Protein AF-A0A1J5PVI3-F1 (afdb_monomer_lite)

InterPro domains:
  IPR001227 Acyl transferase domain superfamily [G3DSA:3.40.366.10] (1-49)
  IPR016035 Acyl transferase/acyl hydrolase/lysophospholipase [SSF52151] (1-47)

Structure (mmCIF, N/CA/C/O backbone):
data_AF-A0A1J5PVI3-F1
#
_entry.id   AF-A0A1J5PVI3-F1
#
loop_
_atom_site.group_PDB
_atom_site.id
_atom_site.type_symbol
_atom_site.label_atom_id
_atom_site.label_alt_id
_atom_site.label_comp_id
_atom_site.label_asym_id
_atom_site.label_entity_id
_atom_site.label_seq_id
_atom_site.pdbx_PDB_ins_code
_atom_site.Cartn_x
_atom_site.Cartn_y
_atom_site.Cartn_z
_atom_site.occupancy
_atom_site.B_iso_or_equiv
_atom_site.auth_seq_id
_atom_site.auth_comp_id
_atom_site.auth_asym_id
_atom_site.auth_atom_id
_atom_site.pdbx_PDB_model_num
ATOM 1 N N . MET A 1 1 ? -8.746 7.288 8.792 1.00 65.25 1 MET A N 1
ATOM 2 C CA . MET A 1 1 ? -8.661 6.055 7.984 1.00 65.25 1 MET A CA 1
ATOM 3 C C . MET A 1 1 ? -9.427 4.937 8.634 1.00 65.25 1 MET A C 1
ATOM 5 O O . MET A 1 1 ? -10.401 4.508 8.044 1.00 65.25 1 MET A O 1
ATOM 9 N N . GLU A 1 2 ? -9.086 4.577 9.867 1.00 62.16 2 GLU A N 1
ATOM 10 C CA . GLU A 1 2 ? -9.834 3.593 10.655 1.00 62.16 2 GLU A CA 1
ATOM 11 C C . GLU A 1 2 ? -11.329 3.946 10.788 1.00 62.16 2 GLU A C 1
ATOM 13 O O . GLU A 1 2 ? -12.185 3.137 10.456 1.00 62.16 2 GLU A O 1
ATOM 18 N N . GLY A 1 3 ? -11.663 5.210 11.091 1.00 75.31 3 GLY A N 1
ATOM 19 C CA . GLY A 1 3 ? -13.058 5.692 11.098 1.00 75.31 3 GLY A CA 1
ATOM 20 C C . GLY A 1 3 ? -13.763 5.719 9.730 1.00 75.31 3 GLY A C 1
ATOM 21 O O . GLY A 1 3 ? -14.955 5.989 9.665 1.00 75.31 3 GLY A O 1
ATOM 22 N N . ALA A 1 4 ? -13.035 5.448 8.644 1.00 86.81 4 ALA A N 1
ATOM 23 C CA . ALA A 1 4 ? -13.559 5.283 7.288 1.00 86.81 4 ALA A CA 1
ATOM 24 C C . ALA A 1 4 ? -13.379 3.839 6.767 1.00 86.81 4 ALA A C 1
ATOM 26 O O . ALA A 1 4 ? -13.558 3.600 5.578 1.00 86.81 4 ALA A O 1
ATOM 27 N N . GLY A 1 5 ? -12.991 2.889 7.631 1.00 88.44 5 GLY A N 1
ATOM 28 C CA . GLY A 1 5 ? -12.791 1.477 7.281 1.00 88.44 5 GLY A CA 1
ATOM 29 C C . GLY A 1 5 ? -11.487 1.150 6.541 1.00 88.44 5 GLY A C 1
ATOM 30 O O . GLY A 1 5 ? -11.326 0.030 6.072 1.00 88.44 5 GLY A O 1
ATOM 31 N N . VAL A 1 6 ? -10.549 2.094 6.425 1.00 92.19 6 VAL A N 1
ATOM 32 C CA . VAL A 1 6 ? -9.267 1.875 5.732 1.00 92.19 6 VAL A CA 1
ATOM 33 C C . VAL A 1 6 ? -8.230 1.308 6.703 1.00 92.19 6 VAL A C 1
ATOM 35 O O . VAL A 1 6 ? -7.878 1.973 7.681 1.00 9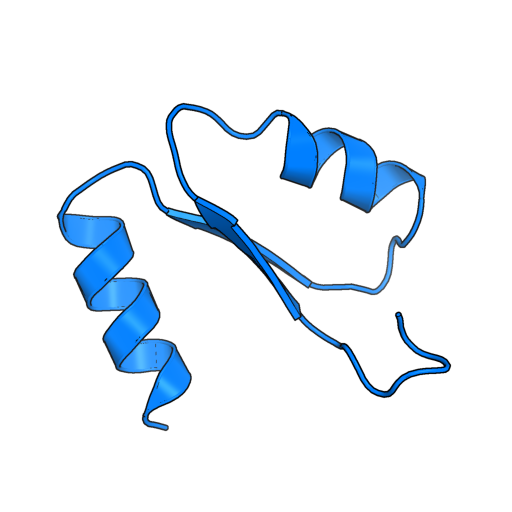2.19 6 VAL A O 1
ATOM 38 N N . THR A 1 7 ? -7.718 0.112 6.403 1.00 92.75 7 THR A N 1
ATOM 39 C CA . THR A 1 7 ? -6.763 -0.649 7.236 1.00 92.75 7 THR A CA 1
ATOM 40 C C . THR A 1 7 ? -5.364 -0.789 6.619 1.00 92.75 7 THR A C 1
ATOM 42 O O . THR A 1 7 ? -4.404 -1.073 7.336 1.00 92.75 7 THR A O 1
ATOM 45 N N . GLU A 1 8 ? -5.215 -0.532 5.316 1.00 94.81 8 GLU A N 1
ATOM 46 C CA . GLU A 1 8 ? -3.940 -0.569 4.588 1.00 94.81 8 GLU A CA 1
ATOM 47 C C . GLU A 1 8 ? -3.863 0.593 3.580 1.00 94.81 8 GLU A C 1
ATOM 49 O O . GLU A 1 8 ? -4.869 0.982 2.985 1.00 94.81 8 GLU A O 1
ATOM 54 N N . ILE A 1 9 ? -2.668 1.161 3.388 1.00 95.44 9 ILE A N 1
ATOM 55 C CA . ILE A 1 9 ? -2.399 2.240 2.424 1.00 95.44 9 ILE A CA 1
ATOM 56 C C . ILE A 1 9 ? -1.215 1.869 1.546 1.00 95.44 9 ILE A C 1
ATOM 58 O O . ILE A 1 9 ? -0.171 1.443 2.047 1.00 95.44 9 ILE A O 1
ATOM 62 N N . TRP A 1 10 ? -1.362 2.061 0.237 1.00 96.94 10 TRP 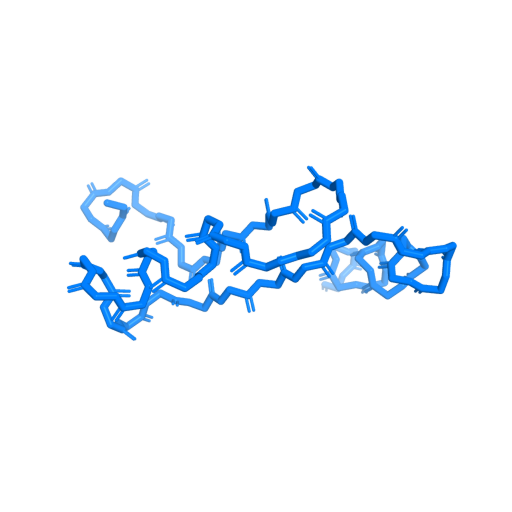A N 1
ATOM 63 C CA . TRP A 1 10 ? -0.322 1.754 -0.738 1.00 96.94 10 TRP A CA 1
ATOM 64 C C . TRP A 1 10 ? 0.252 3.052 -1.321 1.00 96.94 10 TRP A C 1
ATOM 66 O O . TRP A 1 10 ? -0.479 3.889 -1.846 1.00 96.94 10 TRP A O 1
ATOM 76 N N . GLU A 1 11 ? 1.564 3.238 -1.203 1.00 97.50 11 GLU A N 1
ATOM 77 C CA . GLU A 1 11 ? 2.315 4.355 -1.777 1.00 97.50 11 GLU A CA 1
ATOM 78 C C . GLU A 1 11 ? 2.799 3.979 -3.175 1.00 97.50 11 GLU A C 1
ATOM 80 O O . GLU A 1 11 ? 3.616 3.073 -3.326 1.00 97.50 11 GLU A O 1
ATOM 85 N N . ILE A 1 12 ? 2.294 4.680 -4.189 1.00 97.44 12 ILE A N 1
ATOM 86 C CA . ILE A 1 12 ? 2.636 4.436 -5.591 1.00 97.44 12 ILE A CA 1
ATOM 87 C C . ILE A 1 12 ? 3.714 5.425 -6.033 1.00 97.44 12 ILE A C 1
ATOM 89 O O . ILE A 1 12 ? 3.499 6.638 -5.988 1.00 97.44 12 ILE A O 1
ATOM 93 N N . GLY A 1 13 ? 4.852 4.910 -6.496 1.00 96.25 13 GLY A N 1
ATOM 94 C CA . GLY A 1 13 ? 5.955 5.711 -7.021 1.00 96.25 13 GLY A CA 1
ATOM 95 C C . GLY A 1 13 ? 7.296 5.410 -6.357 1.00 96.25 13 GLY A C 1
ATOM 96 O O . GLY A 1 13 ? 7.497 4.373 -5.731 1.00 96.25 13 GLY A O 1
ATOM 97 N N . ALA A 1 14 ? 8.253 6.322 -6.532 1.00 94.31 14 ALA A N 1
ATOM 98 C CA . ALA A 1 14 ? 9.613 6.134 -6.047 1.00 94.31 14 ALA A CA 1
ATOM 99 C C . ALA A 1 14 ? 9.747 6.451 -4.548 1.00 94.31 14 ALA A C 1
ATOM 101 O O . ALA A 1 14 ? 9.386 7.534 -4.087 1.00 94.31 14 ALA A O 1
ATOM 102 N N . GLY A 1 15 ? 10.378 5.540 -3.804 1.00 93.88 15 GLY A N 1
ATOM 103 C CA . GLY A 1 15 ? 10.691 5.733 -2.389 1.00 93.88 15 GLY A CA 1
ATOM 104 C C . GLY A 1 15 ? 9.556 5.329 -1.443 1.00 93.88 15 GLY A C 1
ATOM 105 O O . GLY A 1 15 ? 8.737 4.476 -1.762 1.00 93.88 15 GLY A O 1
ATOM 106 N N . LYS A 1 16 ? 9.584 5.878 -0.221 1.00 96.38 16 LYS A N 1
ATOM 107 C CA . LYS A 1 16 ? 8.673 5.512 0.88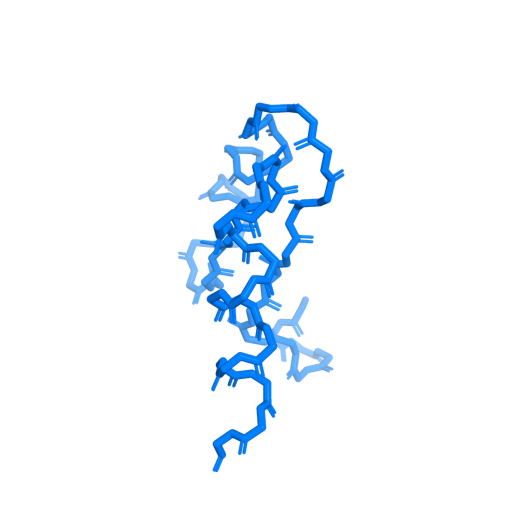6 1.00 96.38 16 LYS A CA 1
ATOM 108 C C . LYS A 1 16 ? 8.301 6.696 1.789 1.00 96.38 16 LYS A C 1
ATOM 110 O O . LYS A 1 16 ? 8.164 6.558 3.011 1.00 96.38 16 LYS A O 1
ATOM 115 N N . ALA A 1 17 ? 8.287 7.896 1.214 1.00 97.12 17 ALA A N 1
ATOM 116 C CA . ALA A 1 17 ? 8.132 9.134 1.968 1.00 97.12 17 ALA A CA 1
ATOM 117 C C . ALA A 1 17 ? 6.731 9.234 2.585 1.00 97.12 17 ALA A C 1
ATOM 119 O O . ALA A 1 17 ? 6.608 9.537 3.777 1.00 97.12 17 ALA A O 1
ATOM 120 N N . LEU A 1 18 ? 5.689 8.921 1.809 1.00 96.81 18 LEU A N 1
ATOM 121 C CA . LEU A 1 18 ? 4.305 8.947 2.280 1.00 96.81 18 LEU A CA 1
ATOM 122 C C . LEU A 1 18 ? 4.097 7.901 3.376 1.00 96.81 18 LEU A C 1
ATOM 124 O O . LEU A 1 18 ? 3.595 8.235 4.445 1.00 96.81 18 LEU A O 1
ATOM 128 N N . SER A 1 19 ? 4.576 6.675 3.173 1.00 96.44 19 SER A N 1
ATOM 129 C CA . SER A 1 19 ? 4.529 5.582 4.150 1.00 96.44 19 SER A CA 1
ATOM 130 C C . SER A 1 19 ? 5.202 5.974 5.464 1.00 96.44 19 SER A C 1
ATOM 132 O O . SER A 1 19 ? 4.688 5.695 6.549 1.00 96.44 19 SER A O 1
ATOM 134 N N . GLY A 1 20 ? 6.340 6.671 5.391 1.00 96.56 20 GLY A N 1
ATOM 135 C CA . GLY A 1 20 ? 7.028 7.202 6.566 1.00 96.56 20 GLY A CA 1
ATOM 136 C C . GLY A 1 20 ? 6.221 8.266 7.317 1.00 96.56 20 GLY A C 1
ATOM 137 O O . GLY A 1 20 ? 6.234 8.288 8.548 1.00 96.56 20 GLY A O 1
ATOM 138 N N . MET A 1 21 ? 5.506 9.141 6.605 1.00 97.50 21 MET A N 1
ATOM 139 C CA . MET A 1 21 ? 4.608 10.126 7.221 1.00 97.50 21 MET A CA 1
ATOM 140 C C . MET A 1 21 ? 3.367 9.466 7.828 1.00 97.50 21 MET A C 1
ATOM 142 O O . MET A 1 21 ? 3.016 9.761 8.969 1.00 97.50 21 MET A O 1
ATOM 146 N N . ILE A 1 22 ? 2.758 8.516 7.117 1.00 95.50 22 ILE A N 1
ATOM 147 C CA . ILE A 1 22 ? 1.591 7.757 7.571 1.00 95.50 22 ILE A CA 1
ATOM 148 C C . ILE A 1 22 ? 1.877 7.064 8.901 1.00 95.50 22 ILE A C 1
ATOM 150 O O . ILE A 1 22 ? 1.093 7.214 9.830 1.00 95.50 22 ILE A O 1
ATOM 154 N N . ARG A 1 23 ? 3.025 6.389 9.047 1.00 94.69 23 ARG A N 1
ATOM 155 C CA . ARG A 1 23 ? 3.393 5.692 10.296 1.00 94.69 23 ARG A CA 1
ATOM 156 C C . ARG A 1 23 ? 3.475 6.610 11.521 1.00 94.69 23 ARG A C 1
ATOM 158 O O . ARG A 1 23 ? 3.417 6.126 12.647 1.00 94.69 23 ARG A O 1
ATOM 165 N N . ARG A 1 24 ? 3.618 7.927 11.327 1.00 95.31 24 ARG A N 1
ATOM 166 C CA . ARG A 1 24 ? 3.582 8.922 12.414 1.00 95.31 24 ARG A CA 1
ATOM 167 C C . ARG A 1 24 ? 2.161 9.390 12.742 1.00 95.31 24 ARG A C 1
ATOM 169 O O . ARG A 1 24 ? 1.921 9.780 13.878 1.00 95.31 24 ARG A O 1
ATOM 176 N N . ILE A 1 25 ? 1.252 9.354 11.767 1.00 94.19 25 ILE A N 1
ATOM 177 C CA . ILE A 1 25 ? -0.131 9.850 11.867 1.00 94.19 25 ILE A CA 1
ATOM 178 C C . ILE A 1 25 ? -1.098 8.732 12.283 1.00 94.19 25 ILE A C 1
ATOM 180 O O . ILE A 1 25 ? -1.957 8.947 13.131 1.00 94.19 25 ILE A O 1
ATOM 184 N N . ALA A 1 26 ? -0.957 7.544 11.698 1.00 92.19 26 ALA A N 1
ATOM 185 C CA . ALA A 1 26 ? -1.823 6.388 11.889 1.00 92.19 26 ALA A CA 1
ATOM 186 C C . ALA A 1 26 ? -0.952 5.139 12.078 1.00 92.19 26 ALA A C 1
ATOM 188 O O . ALA A 1 26 ? -0.563 4.478 11.116 1.00 92.19 26 ALA A O 1
ATOM 189 N N . LYS A 1 27 ? -0.594 4.862 13.335 1.00 89.44 27 LYS A N 1
ATOM 190 C CA . LYS A 1 27 ? 0.365 3.805 13.698 1.00 89.44 27 LYS A CA 1
ATOM 191 C C . LYS A 1 27 ? -0.153 2.401 13.395 1.00 89.44 27 LYS A C 1
ATOM 193 O O . LYS A 1 27 ? 0.645 1.536 13.049 1.00 89.44 27 LYS A O 1
ATOM 198 N N . ASP A 1 28 ? -1.465 2.218 13.497 1.00 89.56 28 ASP A N 1
ATOM 199 C CA . ASP A 1 28 ? -2.123 0.916 13.365 1.00 89.56 28 ASP A CA 1
ATOM 200 C C . ASP A 1 28 ? -2.508 0.584 11.914 1.00 89.56 28 ASP A C 1
ATOM 202 O O . ASP A 1 28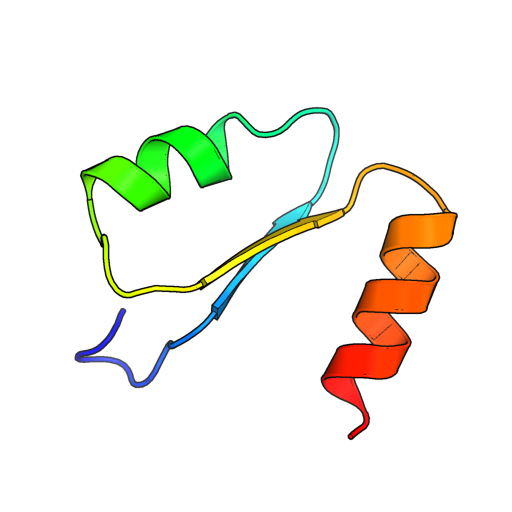 ? -2.979 -0.512 11.628 1.00 89.56 28 ASP A O 1
ATOM 206 N N . VAL A 1 29 ? -2.279 1.509 10.974 1.00 93.06 29 VAL A N 1
ATOM 207 C CA . VAL A 1 29 ? -2.562 1.293 9.551 1.00 93.06 29 VAL A CA 1
ATOM 208 C C . VAL A 1 29 ? -1.344 0.682 8.861 1.00 93.06 29 VAL A C 1
ATOM 210 O O . VAL A 1 29 ? -0.228 1.211 8.927 1.00 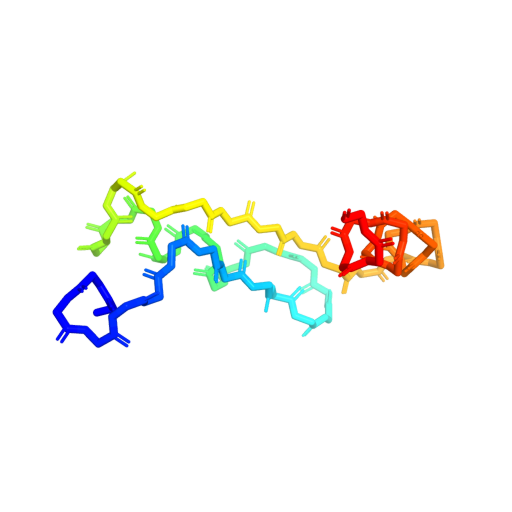93.06 29 VAL A O 1
ATOM 213 N N . ALA A 1 30 ? -1.559 -0.428 8.156 1.00 94.75 30 ALA A N 1
ATOM 214 C CA . ALA A 1 30 ? -0.516 -1.060 7.363 1.00 94.75 30 ALA A CA 1
ATOM 215 C C . ALA A 1 30 ? -0.112 -0.160 6.181 1.00 94.75 30 ALA A C 1
ATOM 217 O O . ALA A 1 30 ? -0.928 0.552 5.599 1.00 94.75 30 ALA A O 1
ATOM 218 N N . THR A 1 31 ? 1.173 -0.177 5.820 1.00 95.81 31 THR A N 1
ATOM 219 C CA . THR A 1 31 ? 1.691 0.592 4.676 1.00 95.81 31 THR A CA 1
ATOM 220 C C . THR A 1 31 ? 2.516 -0.293 3.764 1.00 95.81 31 THR A C 1
ATOM 222 O O . THR A 1 31 ? 3.346 -1.070 4.244 1.00 95.81 31 THR A O 1
ATOM 225 N N . ARG A 1 32 ? 2.315 -0.127 2.458 1.00 96.00 32 ARG A N 1
ATOM 226 C CA . ARG A 1 32 ? 3.011 -0.844 1.389 1.00 96.00 32 ARG A CA 1
ATOM 227 C C . ARG A 1 32 ? 3.537 0.157 0.367 1.00 96.00 32 ARG A C 1
ATOM 229 O O . ARG A 1 32 ? 2.798 1.045 -0.034 1.00 96.00 32 ARG A O 1
ATOM 236 N N . ALA A 1 33 ? 4.784 0.016 -0.065 1.00 97.19 33 ALA A N 1
ATOM 237 C CA . ALA A 1 33 ? 5.326 0.799 -1.174 1.00 97.19 33 A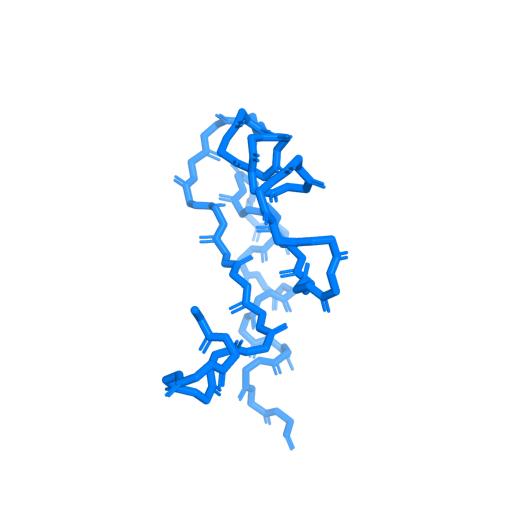LA A CA 1
ATOM 238 C C . ALA A 1 33 ? 5.257 -0.018 -2.471 1.00 97.19 33 ALA A C 1
ATOM 240 O O . ALA A 1 33 ? 5.463 -1.229 -2.438 1.00 97.19 33 ALA A O 1
ATOM 241 N N . VAL A 1 34 ? 4.961 0.648 -3.585 1.00 97.62 34 VAL A N 1
ATOM 242 C CA . VAL A 1 34 ? 4.900 0.071 -4.930 1.00 97.62 34 VAL A CA 1
ATOM 243 C C . VAL A 1 34 ? 5.730 0.946 -5.864 1.00 97.62 34 VAL A C 1
ATOM 245 O O . VAL A 1 34 ? 5.243 1.961 -6.370 1.00 97.62 34 VAL A O 1
ATOM 248 N N . GLY A 1 35 ? 6.998 0.573 -6.055 1.00 96.81 35 GLY A N 1
ATOM 249 C CA . GLY A 1 35 ? 7.964 1.363 -6.827 1.00 96.81 35 GLY A CA 1
ATOM 250 C C . GLY A 1 35 ? 8.734 0.578 -7.888 1.00 96.81 35 GLY A C 1
ATOM 251 O O . GLY A 1 35 ? 9.224 1.182 -8.841 1.00 96.81 35 GLY A O 1
ATOM 252 N N . ALA A 1 36 ? 8.820 -0.745 -7.754 1.00 96.94 36 ALA A N 1
ATOM 253 C CA . ALA A 1 36 ? 9.446 -1.649 -8.712 1.00 96.94 36 ALA A CA 1
ATOM 254 C C . ALA A 1 36 ? 8.409 -2.579 -9.378 1.00 96.94 36 ALA A C 1
ATOM 256 O O . ALA A 1 36 ? 7.323 -2.786 -8.827 1.00 96.94 36 ALA A O 1
ATOM 257 N N . PRO A 1 37 ? 8.715 -3.168 -10.551 1.00 97.44 37 PRO A N 1
ATOM 258 C CA . PRO A 1 37 ? 7.828 -4.130 -11.210 1.00 97.44 37 PRO A CA 1
ATOM 259 C C . PRO A 1 37 ? 7.390 -5.290 -10.303 1.00 97.44 37 PRO A C 1
ATOM 261 O O . PRO A 1 37 ? 6.232 -5.706 -10.339 1.00 97.44 37 PRO A O 1
ATOM 264 N N . GLU A 1 38 ? 8.285 -5.780 -9.449 1.00 97.19 38 GLU A N 1
ATOM 265 C CA . GLU A 1 38 ? 8.022 -6.871 -8.508 1.00 97.19 38 GLU A CA 1
ATOM 266 C C . GLU A 1 38 ? 6.995 -6.465 -7.443 1.00 97.19 38 GLU A C 1
ATOM 268 O O . GLU A 1 38 ? 6.140 -7.270 -7.064 1.00 97.19 38 GLU A O 1
ATOM 273 N N . ASP A 1 39 ? 7.017 -5.200 -7.013 1.00 96.69 39 ASP A N 1
ATOM 274 C CA . ASP A 1 39 ? 6.043 -4.677 -6.057 1.00 96.69 39 ASP A CA 1
ATOM 275 C C . ASP A 1 39 ? 4.631 -4.660 -6.655 1.00 96.69 39 ASP A C 1
ATOM 277 O O . ASP A 1 39 ? 3.656 -4.872 -5.936 1.00 96.69 39 ASP A O 1
ATOM 281 N N . VAL A 1 40 ? 4.500 -4.444 -7.971 1.00 95.94 40 VAL A N 1
ATOM 282 C CA . VAL A 1 40 ? 3.204 -4.473 -8.671 1.00 95.94 40 VAL A CA 1
ATOM 283 C C . VAL A 1 40 ? 2.622 -5.883 -8.653 1.00 95.94 40 VAL A C 1
ATOM 285 O O . VAL A 1 40 ? 1.443 -6.062 -8.352 1.00 95.94 40 VAL A O 1
ATOM 288 N N . VAL A 1 41 ? 3.446 -6.898 -8.923 1.00 97.31 41 VAL A N 1
ATOM 289 C CA . VAL A 1 41 ? 3.018 -8.302 -8.846 1.00 97.31 41 VAL A CA 1
ATOM 290 C C . VAL A 1 41 ? 2.581 -8.646 -7.420 1.00 97.31 41 VAL A C 1
ATOM 292 O O . VAL A 1 41 ? 1.510 -9.222 -7.227 1.00 97.31 41 VAL A O 1
ATOM 295 N N . ALA A 1 42 ? 3.359 -8.236 -6.414 1.00 96.38 42 ALA A N 1
ATOM 296 C CA . ALA A 1 42 ? 3.027 -8.451 -5.006 1.00 96.38 42 ALA A CA 1
ATOM 297 C C . ALA A 1 42 ? 1.750 -7.707 -4.569 1.00 96.38 42 ALA A C 1
ATOM 299 O O . ALA A 1 42 ? 0.966 -8.223 -3.770 1.00 96.38 42 ALA A O 1
ATOM 300 N N . ALA A 1 43 ? 1.524 -6.501 -5.091 1.00 96.06 43 ALA A N 1
ATOM 301 C CA . ALA A 1 43 ? 0.304 -5.725 -4.905 1.00 96.06 43 ALA A CA 1
ATOM 302 C C . ALA A 1 43 ? -0.914 -6.464 -5.484 1.00 96.06 43 ALA A C 1
ATOM 304 O O . ALA A 1 43 ? -1.863 -6.745 -4.757 1.00 96.06 43 ALA A O 1
ATOM 305 N N . VAL A 1 44 ? -0.865 -6.882 -6.751 1.00 96.19 44 VAL A N 1
ATOM 306 C CA . VAL A 1 44 ? -1.963 -7.631 -7.389 1.00 96.19 44 VAL A CA 1
ATOM 307 C C . VAL A 1 44 ? -2.257 -8.940 -6.652 1.00 96.19 44 VAL A C 1
ATOM 309 O O . VAL A 1 44 ? -3.420 -9.269 -6.423 1.00 96.19 44 VAL A O 1
ATOM 312 N N . ALA A 1 45 ? -1.219 -9.670 -6.237 1.00 95.69 45 ALA A N 1
ATOM 313 C CA . ALA A 1 45 ? -1.379 -10.912 -5.486 1.00 95.69 45 ALA A CA 1
ATOM 314 C C . ALA A 1 45 ? -2.035 -10.701 -4.113 1.00 95.69 45 ALA A C 1
ATOM 316 O O . ALA A 1 45 ? -2.735 -11.589 -3.641 1.00 95.69 45 ALA A O 1
ATOM 317 N N . ALA A 1 46 ? -1.815 -9.557 -3.461 1.00 93.44 46 ALA A N 1
ATOM 318 C CA . ALA A 1 46 ? -2.434 -9.254 -2.173 1.00 93.44 46 ALA A CA 1
ATOM 319 C C . ALA A 1 46 ? -3.868 -8.721 -2.291 1.00 93.44 46 ALA A C 1
ATOM 321 O O . ALA A 1 46 ? -4.650 -8.931 -1.374 1.00 93.44 46 ALA A O 1
ATOM 322 N N . LEU A 1 47 ? -4.212 -8.041 -3.391 1.00 91.94 47 LEU A N 1
ATOM 323 C CA . LEU A 1 47 ? -5.568 -7.523 -3.613 1.00 91.94 47 LEU A CA 1
ATOM 324 C C . LEU A 1 47 ? -6.585 -8.629 -3.927 1.00 91.94 47 LEU A C 1
ATOM 326 O O . LEU A 1 47 ? -7.762 -8.479 -3.622 1.00 91.94 47 LEU A O 1
ATOM 330 N N . ASN A 1 48 ? -6.138 -9.703 -4.581 1.00 89.06 48 ASN A N 1
ATOM 331 C CA . ASN A 1 48 ? -7.005 -10.755 -5.121 1.00 89.06 48 ASN A CA 1
ATOM 332 C C . ASN A 1 48 ? -7.087 -12.018 -4.237 1.00 89.06 48 ASN A C 1
ATOM 334 O O . ASN A 1 48 ? -7.458 -13.079 -4.740 1.00 89.06 48 ASN A O 1
ATOM 338 N N . GLN A 1 49 ? -6.698 -11.923 -2.964 1.00 65.12 49 GLN A N 1
ATOM 339 C CA . GLN A 1 49 ? -6.901 -12.973 -1.954 1.00 65.12 49 GLN A CA 1
ATOM 340 C C . GLN A 1 49 ? -8.208 -12.741 -1.201 1.00 65.12 49 GLN A C 1
ATOM 342 O O . GLN A 1 49 ? -8.874 -13.753 -0.892 1.00 65.12 49 GLN A O 1
#

Foldseek 3Di:
DVVVVQQEDEAEEPDCVVVVVCCVVPVRHHYHYDHDPVSVVVVVVVVVD

Organism: NCBI:txid410659

pLDDT: mean 92.61, std 8.2, range [62.16, 97.62]

Secondary structure (DSSP, 8-state):
-GGGT--EEEEESSSSHHHHHHHHH-TTSEEEEE-SHHHHHHHHHHHT-

Radius of gyration: 11.32 Å; chains: 1; bounding box: 24×23×25 Å

Sequence (49 aa):
MEGAGVTEIWEIGAGKALSGMIRRIAKDVATRAVGAPEDVVAAVAALNQ